Protein AF-X1V1H1-F1 (afdb_monomer_lite)

Foldseek 3Di:
DDPPDDDDPDPVVVVVVVVVPDDPPLPDDDPDPVVVVVSVVVVVVVVCVVVDPQAPDDFFPKDFPDWDDPPVDIDTDIHTDRHDD

Radius of gyration: 24.49 Å; chains: 1; bounding box: 37×32×75 Å

Secondary structure (DSSP, 8-state):
----PPPP--HHHHHHHHHHH---TT----SSHHHHHHHHHHHHHHHHHHH-PPPPP-----EEEEEEE-SS-EEEEEE---S--

Structure (mmCIF, N/CA/C/O backbone):
data_AF-X1V1H1-F1
#
_entry.id   AF-X1V1H1-F1
#
loop_
_atom_site.group_PDB
_atom_site.id
_atom_site.type_symbol
_atom_site.label_atom_id
_atom_site.label_alt_id
_atom_site.label_comp_id
_atom_site.label_asym_id
_atom_site.label_entity_id
_atom_site.label_seq_id
_atom_site.pdbx_PDB_ins_code
_atom_site.Cartn_x
_atom_site.Cartn_y
_atom_site.Cartn_z
_atom_site.occupancy
_atom_site.B_iso_or_equiv
_atom_site.auth_seq_id
_atom_site.auth_comp_id
_atom_site.auth_asym_id
_atom_site.auth_atom_id
_atom_site.pdbx_PDB_model_num
ATOM 1 N N . MET A 1 1 ? -12.540 14.781 -52.286 1.00 37.16 1 MET A N 1
ATOM 2 C CA . MET A 1 1 ? -13.438 15.175 -51.178 1.00 37.16 1 MET A CA 1
ATOM 3 C C . MET A 1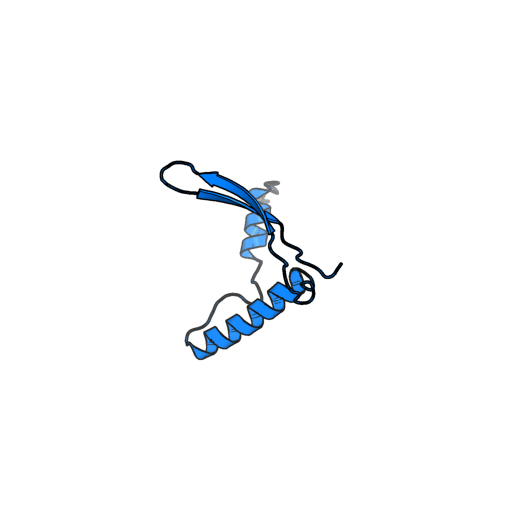 1 ? -12.615 15.211 -49.897 1.00 37.16 1 MET A C 1
ATOM 5 O O . MET A 1 1 ? -12.289 14.162 -49.365 1.00 37.16 1 MET A O 1
ATOM 9 N N . ASN A 1 2 ? -12.190 16.402 -49.463 1.00 43.84 2 ASN A N 1
ATOM 10 C CA . ASN A 1 2 ? -11.399 16.574 -48.241 1.00 43.84 2 ASN A CA 1
ATOM 11 C C . ASN A 1 2 ? -12.335 16.583 -47.034 1.00 43.84 2 ASN A C 1
ATOM 13 O O . ASN A 1 2 ? -12.997 17.586 -46.770 1.00 43.84 2 ASN A O 1
ATOM 17 N N . ASN A 1 3 ? -12.394 15.468 -46.311 1.00 52.25 3 ASN A N 1
ATOM 18 C CA . ASN A 1 3 ? -13.146 15.383 -45.070 1.00 52.25 3 ASN A CA 1
ATOM 19 C C . ASN A 1 3 ? -12.317 16.044 -43.957 1.00 52.25 3 ASN A C 1
ATOM 21 O O . ASN A 1 3 ? -11.486 15.402 -43.318 1.00 52.25 3 ASN A O 1
ATOM 25 N N . LYS A 1 4 ? -12.466 17.363 -43.780 1.00 56.41 4 LYS A N 1
ATOM 26 C CA . LYS A 1 4 ? -11.887 18.057 -42.624 1.00 56.41 4 LYS A CA 1
ATOM 27 C C . LYS A 1 4 ? -12.593 17.531 -41.373 1.00 56.41 4 LYS A C 1
ATOM 29 O O . LYS A 1 4 ? -13.755 17.860 -41.145 1.00 56.41 4 LYS A O 1
ATOM 34 N N . LEU A 1 5 ? -11.896 16.703 -40.596 1.00 61.81 5 LEU A N 1
ATOM 35 C CA . LEU A 1 5 ? -12.347 16.245 -39.282 1.00 61.81 5 LEU A CA 1
ATOM 36 C C . LEU A 1 5 ? -12.719 17.474 -38.439 1.00 61.81 5 LEU A C 1
ATOM 38 O O . LEU A 1 5 ? -11.892 18.365 -38.233 1.00 61.81 5 LEU A O 1
ATOM 42 N N . LYS A 1 6 ? -13.980 17.554 -38.000 1.00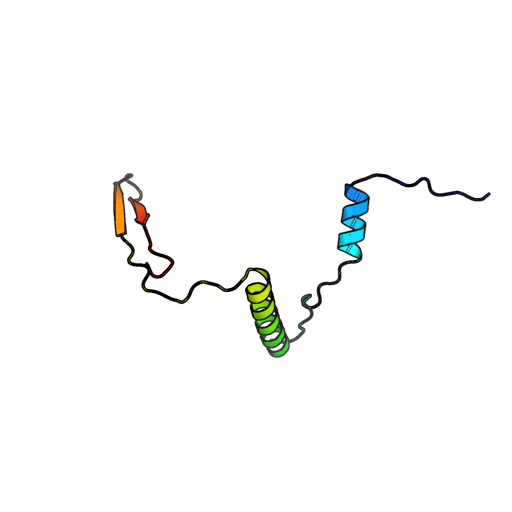 61.12 6 LYS A N 1
ATOM 43 C CA . LYS A 1 6 ? -14.419 18.586 -37.055 1.00 61.12 6 LYS A CA 1
ATOM 44 C C . LYS A 1 6 ? -13.718 18.326 -35.715 1.00 61.12 6 LYS A C 1
ATOM 46 O O . LYS A 1 6 ? -13.707 17.175 -35.288 1.00 61.12 6 LYS A O 1
ATOM 51 N N . PRO A 1 7 ? -13.138 19.340 -35.051 1.00 63.56 7 PRO A N 1
ATOM 52 C CA . PRO A 1 7 ? -12.538 19.131 -33.744 1.00 63.56 7 PRO A CA 1
ATOM 53 C C . PRO A 1 7 ? -13.632 18.757 -32.742 1.00 63.56 7 PRO A C 1
ATOM 55 O O . PRO A 1 7 ? -14.555 19.535 -32.500 1.00 63.56 7 PRO A O 1
ATOM 58 N N . THR A 1 8 ? -13.538 17.555 -32.182 1.00 66.50 8 THR A N 1
ATOM 59 C CA . THR A 1 8 ? -14.394 17.122 -31.081 1.00 66.50 8 THR A CA 1
ATOM 60 C C . THR A 1 8 ? -13.864 17.726 -29.782 1.00 66.50 8 THR A C 1
ATOM 62 O O . THR A 1 8 ? -12.710 17.513 -29.412 1.00 66.50 8 THR A O 1
ATOM 65 N N . PHE A 1 9 ? -14.699 18.483 -29.069 1.00 80.81 9 PHE A N 1
ATOM 66 C CA . PHE A 1 9 ? -14.371 19.070 -27.760 1.00 80.81 9 PHE A CA 1
ATOM 67 C C . PHE A 1 9 ? -14.796 18.158 -26.599 1.00 80.81 9 PHE A C 1
ATOM 69 O O . PHE A 1 9 ? -15.190 18.627 -25.534 1.00 80.81 9 PHE A O 1
ATOM 76 N N . SER A 1 10 ? -14.761 16.841 -26.813 1.00 87.81 10 SER A N 1
ATOM 77 C CA . SER A 1 10 ? -15.113 15.867 -25.785 1.00 87.81 10 SER A CA 1
ATOM 78 C C . SER A 1 10 ? -13.973 15.735 -24.781 1.00 87.81 10 SER A C 1
ATOM 80 O O . SER A 1 10 ? -12.857 15.348 -25.131 1.00 87.81 10 SER A O 1
ATOM 82 N N . THR A 1 11 ? -14.259 16.021 -23.511 1.00 89.50 11 THR A N 1
ATOM 83 C CA . THR A 1 11 ? -13.324 15.768 -22.407 1.00 89.50 11 THR A CA 1
ATOM 84 C C . THR A 1 11 ? -12.941 14.292 -22.335 1.00 89.50 11 THR A C 1
ATOM 86 O O . THR A 1 11 ? -11.786 13.983 -22.063 1.00 89.50 11 THR A O 1
ATOM 89 N N . VAL A 1 12 ? -13.879 13.387 -22.627 1.00 91.75 12 VAL A N 1
ATOM 90 C CA . VAL A 1 12 ? -13.639 11.938 -22.597 1.00 91.75 12 VAL A CA 1
ATOM 91 C C . VAL A 1 12 ? -12.620 11.543 -23.663 1.00 91.75 12 VAL A C 1
ATOM 93 O O . VAL A 1 12 ? -11.582 10.991 -23.318 1.00 91.75 12 VAL A O 1
ATOM 96 N N . GLU A 1 13 ? -12.843 11.922 -24.925 1.00 90.00 13 GLU A N 1
ATOM 97 C CA . GLU A 1 13 ? -11.915 11.602 -26.025 1.00 90.00 13 GLU A CA 1
ATOM 98 C C . GLU A 1 13 ? -10.530 12.228 -25.802 1.00 90.00 13 GLU A C 1
ATOM 100 O O . GLU A 1 13 ? -9.496 11.638 -26.122 1.00 90.00 13 GLU A O 1
ATOM 105 N N . HIS A 1 14 ? -10.489 13.434 -25.227 1.00 89.31 14 HIS A N 1
ATOM 106 C CA . HIS A 1 14 ? -9.237 14.087 -24.869 1.00 89.31 14 HIS A CA 1
ATOM 107 C C . HIS A 1 14 ? -8.463 13.302 -23.801 1.00 89.31 14 HIS A C 1
ATOM 109 O O . HIS A 1 14 ? -7.266 13.061 -23.973 1.00 89.31 14 HIS A O 1
ATOM 115 N N . LEU A 1 15 ? -9.134 12.892 -22.720 1.00 92.50 15 LEU A N 1
ATOM 116 C CA . LEU A 1 15 ? -8.527 12.112 -21.643 1.00 92.50 15 LEU A CA 1
ATOM 117 C C . LEU A 1 15 ? -8.096 10.726 -22.130 1.00 92.50 15 LEU A C 1
ATOM 119 O O . LEU A 1 15 ? -6.977 10.318 -21.844 1.00 92.50 15 LEU A O 1
ATOM 123 N N . GLU A 1 16 ? -8.920 10.031 -22.915 1.00 92.50 16 GLU A N 1
ATOM 124 C CA . GLU A 1 16 ? -8.568 8.740 -23.521 1.00 92.50 16 GLU A CA 1
ATOM 125 C C . GLU A 1 16 ? -7.309 8.842 -24.380 1.00 92.50 16 GLU A C 1
ATOM 127 O O . GLU A 1 16 ? -6.399 8.020 -24.255 1.00 92.50 16 GLU A O 1
ATOM 132 N N . ARG A 1 17 ? -7.197 9.896 -25.199 1.00 90.62 17 ARG A N 1
ATOM 133 C CA . ARG A 1 17 ? -5.986 10.149 -25.982 1.00 90.62 17 ARG A CA 1
ATOM 134 C C . ARG A 1 17 ? -4.770 10.342 -25.079 1.00 90.62 17 ARG A C 1
ATOM 136 O O . ARG A 1 17 ? -3.745 9.712 -25.329 1.00 90.62 17 ARG A O 1
ATOM 143 N N . LEU A 1 18 ? -4.881 11.150 -24.023 1.00 91.56 18 LEU A N 1
ATOM 144 C CA . LEU A 1 18 ? -3.791 11.342 -23.062 1.00 91.56 18 LEU A CA 1
ATOM 145 C C . LEU A 1 18 ? -3.394 10.031 -22.372 1.00 91.56 18 LEU A C 1
ATOM 147 O O . LEU A 1 18 ? -2.205 9.741 -22.274 1.00 91.56 18 LEU A O 1
ATOM 151 N N . TYR A 1 19 ? -4.361 9.212 -21.949 1.00 90.25 19 TYR A N 1
ATOM 152 C CA . TYR A 1 19 ? -4.089 7.906 -21.346 1.00 90.25 19 TYR A CA 1
ATOM 153 C C . TYR A 1 19 ? -3.413 6.947 -22.327 1.00 90.25 19 TYR A C 1
ATOM 155 O O . TYR A 1 19 ? -2.439 6.303 -21.954 1.00 90.25 19 TYR A O 1
ATOM 163 N N . SER A 1 20 ? -3.877 6.886 -23.579 1.00 90.31 20 SER A N 1
ATOM 164 C CA . SER A 1 20 ? -3.304 6.006 -24.609 1.00 90.31 20 SER A CA 1
ATOM 165 C C . SER A 1 20 ? -1.872 6.385 -25.001 1.00 90.31 20 SER A C 1
ATOM 167 O O . SER A 1 20 ? -1.067 5.520 -25.333 1.00 90.31 20 SER A O 1
ATOM 169 N N . GLN A 1 21 ? -1.545 7.679 -24.953 1.00 92.75 21 GLN A N 1
ATOM 170 C CA . GLN A 1 21 ? -0.217 8.203 -25.278 1.00 92.75 21 GLN A CA 1
ATOM 171 C C . GLN A 1 21 ? 0.733 8.175 -24.078 1.00 92.75 21 GLN A C 1
ATOM 173 O O . GLN A 1 21 ? 1.952 8.222 -24.248 1.00 92.75 21 GLN A O 1
ATOM 178 N N . ASN A 1 22 ? 0.194 8.103 -22.861 1.00 91.38 22 ASN A N 1
ATOM 179 C CA . ASN A 1 22 ? 0.988 8.015 -21.653 1.00 91.38 22 ASN A CA 1
ATOM 180 C C . ASN A 1 22 ? 1.513 6.588 -21.478 1.00 91.38 22 ASN A C 1
ATOM 182 O O . ASN A 1 22 ? 0.780 5.685 -21.085 1.00 91.38 22 ASN A O 1
ATOM 186 N N . CYS A 1 23 ? 2.810 6.403 -21.712 1.00 89.62 23 CYS A N 1
ATOM 187 C CA . CYS A 1 23 ? 3.520 5.184 -21.349 1.00 89.62 23 CYS A CA 1
ATOM 188 C C . CYS A 1 23 ? 4.352 5.451 -20.084 1.00 89.62 23 CYS A C 1
ATOM 190 O O . CYS A 1 23 ? 5.421 6.066 -20.176 1.00 89.62 23 CYS A O 1
ATOM 192 N N . PRO A 1 24 ? 3.887 5.039 -18.887 1.00 92.25 24 PRO A N 1
ATOM 193 C CA . PRO A 1 24 ? 4.660 5.202 -17.667 1.00 92.25 24 PRO A CA 1
ATOM 194 C C . PRO A 1 24 ? 6.035 4.549 -17.796 1.00 92.25 24 PRO A C 1
ATOM 196 O O . PRO A 1 24 ? 6.159 3.385 -18.170 1.00 92.25 24 PRO A O 1
ATOM 199 N N . ARG A 1 25 ? 7.085 5.269 -17.393 1.00 93.69 25 ARG A N 1
ATOM 200 C CA . ARG A 1 25 ? 8.467 4.755 -17.419 1.00 93.69 25 ARG A CA 1
ATOM 201 C C . ARG A 1 25 ? 8.647 3.449 -16.629 1.00 93.69 25 ARG A C 1
ATOM 203 O O . ARG A 1 25 ? 9.581 2.704 -16.888 1.00 93.69 25 ARG A O 1
ATOM 210 N N . LEU A 1 26 ? 7.779 3.202 -15.648 1.00 96.19 26 LEU A N 1
ATOM 211 C CA . LEU A 1 26 ? 7.786 2.014 -14.791 1.00 96.19 26 LEU A CA 1
ATOM 212 C C . LEU A 1 26 ? 6.541 1.142 -15.020 1.00 96.19 26 LEU A C 1
ATOM 214 O O . LEU A 1 26 ? 6.046 0.519 -14.081 1.00 96.19 26 LEU A O 1
ATOM 218 N N . SER A 1 27 ? 6.020 1.102 -16.251 1.00 95.44 27 SER A N 1
ATOM 219 C CA . SER A 1 27 ? 5.046 0.085 -16.667 1.00 95.44 27 SER A CA 1
ATOM 220 C C . SER A 1 27 ? 5.567 -1.317 -16.349 1.00 95.44 27 SER A C 1
ATOM 222 O O . SER A 1 27 ? 6.769 -1.576 -16.400 1.00 95.44 27 SER A O 1
ATOM 224 N N . PHE A 1 28 ? 4.669 -2.218 -15.964 1.00 96.06 28 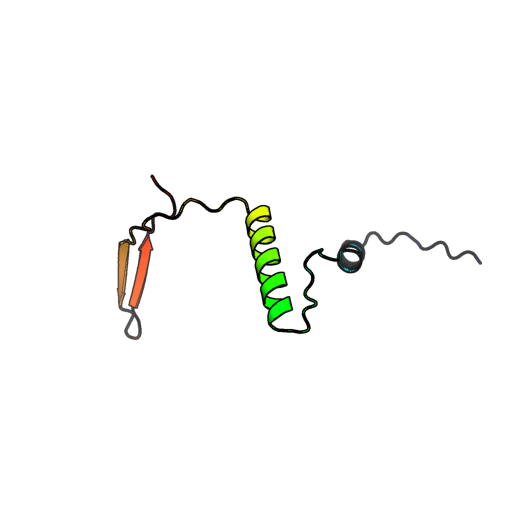PHE A N 1
ATOM 225 C CA . PHE A 1 28 ? 5.045 -3.583 -15.619 1.00 96.06 28 PHE A CA 1
ATOM 226 C C . PHE A 1 28 ? 5.402 -4.383 -16.879 1.00 96.06 28 PHE A C 1
ATOM 228 O O . PHE A 1 28 ? 4.608 -4.437 -17.814 1.00 96.06 28 PHE A O 1
ATOM 235 N N . SER A 1 29 ? 6.580 -5.006 -16.892 1.00 95.00 29 SER A N 1
ATOM 236 C CA . SER A 1 29 ? 7.074 -5.800 -18.028 1.00 95.00 29 SER A CA 1
ATOM 237 C C . SER A 1 29 ? 8.074 -6.882 -17.593 1.00 95.00 29 SER A C 1
ATOM 239 O O . SER A 1 29 ? 9.068 -7.114 -18.273 1.00 95.00 29 SER A O 1
ATOM 241 N N . ALA A 1 30 ? 7.910 -7.441 -16.393 1.00 97.19 30 ALA A N 1
ATOM 242 C CA . ALA A 1 30 ? 8.833 -8.449 -15.879 1.00 97.19 30 ALA A CA 1
ATOM 243 C C . ALA A 1 30 ? 8.394 -9.858 -16.288 1.00 97.19 30 ALA A C 1
ATOM 245 O O . ALA A 1 30 ? 7.265 -10.245 -15.989 1.00 97.19 30 ALA A O 1
ATOM 246 N N . ASP A 1 31 ? 9.321 -10.638 -16.841 1.00 97.75 31 ASP A N 1
ATOM 247 C CA . ASP A 1 31 ? 9.106 -12.033 -17.246 1.00 97.75 31 ASP A CA 1
ATOM 248 C C . ASP A 1 31 ? 9.772 -13.025 -16.277 1.00 97.75 31 ASP A C 1
ATOM 250 O O . ASP A 1 31 ? 9.695 -14.245 -16.422 1.00 97.75 31 ASP A O 1
ATOM 254 N N . SER A 1 32 ? 10.426 -12.503 -15.237 1.00 98.44 32 SER A N 1
ATOM 255 C CA . SER A 1 32 ? 11.089 -13.290 -14.203 1.00 98.44 32 SER A CA 1
ATOM 256 C C . SER A 1 32 ? 10.942 -12.674 -12.813 1.00 98.44 32 SER A C 1
ATOM 258 O O . SER A 1 32 ? 10.745 -11.469 -12.640 1.00 98.44 32 SER A O 1
ATOM 260 N N . VAL A 1 33 ? 11.131 -13.498 -11.777 1.00 98.44 33 VAL A N 1
ATOM 261 C CA . VAL A 1 33 ? 11.141 -13.039 -10.375 1.00 98.44 33 VAL A CA 1
ATOM 262 C C . VAL A 1 33 ? 12.208 -11.964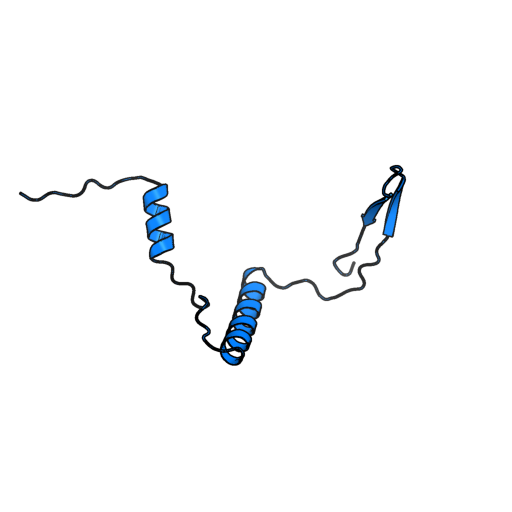 -10.148 1.00 98.44 33 VAL A C 1
ATOM 264 O O . VAL A 1 33 ? 11.970 -10.994 -9.430 1.00 98.44 33 VAL A O 1
ATOM 267 N N . LYS A 1 34 ? 13.377 -12.102 -10.784 1.00 98.44 34 LYS A N 1
ATOM 268 C CA . LYS A 1 34 ? 14.483 -11.144 -10.661 1.00 98.44 34 LYS A CA 1
ATOM 269 C C . LYS A 1 34 ? 14.125 -9.788 -11.272 1.00 98.44 34 LYS A C 1
ATOM 271 O O . LYS A 1 34 ? 14.379 -8.751 -10.658 1.00 98.44 34 LYS A O 1
ATOM 276 N N . GLU A 1 35 ? 13.514 -9.783 -12.453 1.00 98.25 35 GLU A N 1
ATOM 277 C CA . GLU A 1 35 ? 13.034 -8.554 -13.094 1.00 98.25 35 GLU A CA 1
ATOM 278 C C . GLU A 1 35 ? 11.903 -7.914 -12.298 1.00 98.25 35 GLU A C 1
ATOM 280 O O . GLU A 1 35 ? 11.919 -6.702 -12.089 1.00 98.25 35 GLU A O 1
ATOM 285 N N . TRP A 1 36 ? 10.985 -8.718 -11.757 1.00 98.44 36 TRP A N 1
ATOM 286 C CA . TRP A 1 36 ? 9.921 -8.225 -10.888 1.00 98.44 36 TRP A CA 1
ATOM 287 C C . TRP A 1 36 ? 10.492 -7.551 -9.638 1.00 98.44 36 TRP A C 1
ATOM 289 O O . TRP A 1 36 ? 10.062 -6.455 -9.278 1.00 98.44 36 TRP A O 1
ATOM 299 N N . GLN A 1 37 ? 11.495 -8.154 -8.991 1.00 98.56 37 GLN A N 1
ATOM 300 C CA . GLN A 1 37 ? 12.160 -7.568 -7.823 1.00 98.56 37 GLN A CA 1
ATOM 301 C C . GLN A 1 37 ? 12.809 -6.219 -8.159 1.00 98.56 37 GLN A C 1
ATOM 303 O O . GLN A 1 37 ? 12.676 -5.265 -7.384 1.00 98.56 37 GLN A O 1
ATOM 308 N N . LYS A 1 38 ? 13.477 -6.124 -9.317 1.00 98.19 38 LYS A N 1
ATOM 309 C CA . LYS A 1 38 ? 14.092 -4.882 -9.803 1.00 98.19 38 LYS A CA 1
ATOM 310 C C . LYS A 1 38 ? 13.035 -3.806 -10.064 1.00 98.19 38 LYS A C 1
ATOM 312 O O . LYS A 1 38 ? 13.095 -2.742 -9.449 1.00 98.19 38 LYS A O 1
ATOM 317 N N . TRP A 1 39 ? 12.037 -4.116 -10.890 1.00 98.31 39 TRP A N 1
ATOM 318 C CA . TRP A 1 39 ? 10.920 -3.221 -11.198 1.00 98.31 39 TRP A CA 1
ATOM 319 C C . TRP A 1 39 ? 10.228 -2.730 -9.924 1.00 98.31 39 TRP A C 1
ATOM 321 O O . TRP A 1 39 ? 10.010 -1.534 -9.735 1.00 98.31 39 TRP A O 1
ATOM 331 N N . ARG A 1 40 ? 9.955 -3.640 -8.983 1.00 98.12 40 ARG A N 1
ATOM 332 C CA . ARG A 1 40 ? 9.292 -3.324 -7.719 1.00 98.12 40 ARG A CA 1
ATOM 333 C C . ARG A 1 40 ? 10.079 -2.320 -6.884 1.00 98.12 40 ARG A C 1
ATOM 335 O O . ARG A 1 40 ? 9.479 -1.448 -6.249 1.00 98.12 40 ARG A O 1
ATOM 342 N N . LYS A 1 41 ? 11.403 -2.478 -6.827 1.00 98.00 41 LYS A N 1
ATOM 343 C CA . LYS A 1 41 ? 12.294 -1.572 -6.096 1.00 98.00 41 LYS A CA 1
ATOM 344 C C . LYS A 1 41 ? 12.251 -0.171 -6.708 1.00 98.00 41 LYS A C 1
ATOM 346 O O . LYS A 1 41 ? 12.083 0.801 -5.975 1.00 98.00 41 LYS A O 1
ATOM 351 N N . GLU A 1 42 ? 12.351 -0.082 -8.030 1.00 97.88 42 GLU A N 1
ATOM 352 C CA . GLU A 1 42 ? 12.341 1.182 -8.776 1.00 97.88 42 GLU A CA 1
ATOM 353 C C . GLU A 1 42 ? 10.986 1.897 -8.676 1.00 97.88 42 GLU A C 1
ATOM 355 O O . GLU A 1 42 ? 10.940 3.091 -8.377 1.00 97.88 42 GLU A O 1
ATOM 360 N N . LEU A 1 43 ? 9.878 1.160 -8.822 1.00 97.19 43 LEU A N 1
ATOM 361 C CA . LEU A 1 43 ? 8.523 1.689 -8.658 1.00 97.19 43 LEU A CA 1
ATOM 362 C C . LEU A 1 43 ? 8.306 2.270 -7.265 1.00 97.19 43 LEU A C 1
ATOM 364 O O . LEU A 1 43 ? 7.828 3.393 -7.141 1.00 97.19 43 LEU A O 1
ATOM 368 N N . LYS A 1 44 ? 8.678 1.532 -6.213 1.00 95.75 44 LYS A N 1
ATOM 369 C CA . LYS A 1 44 ? 8.552 2.012 -4.831 1.00 95.75 44 LYS A CA 1
ATOM 370 C C . LYS A 1 44 ? 9.333 3.300 -4.599 1.00 95.75 44 LYS A C 1
ATOM 372 O O . LYS A 1 44 ? 8.807 4.208 -3.966 1.00 95.75 44 LYS A O 1
ATOM 377 N N . ALA A 1 45 ? 10.560 3.376 -5.109 1.00 95.19 45 ALA A N 1
ATOM 378 C CA . ALA A 1 45 ? 11.380 4.573 -4.978 1.00 95.19 45 ALA A CA 1
ATOM 379 C C . ALA A 1 45 ? 10.723 5.776 -5.671 1.00 95.19 45 ALA A C 1
ATOM 381 O O . ALA A 1 45 ? 10.569 6.823 -5.049 1.00 95.19 45 ALA A O 1
ATOM 382 N N . LYS A 1 46 ? 10.256 5.606 -6.918 1.00 96.12 46 LYS A N 1
ATOM 383 C CA . LYS A 1 46 ? 9.592 6.688 -7.657 1.00 96.12 46 LYS A CA 1
ATOM 384 C C . LYS A 1 46 ? 8.257 7.091 -7.031 1.00 96.12 46 LYS A C 1
ATOM 386 O O . LYS A 1 46 ? 7.918 8.267 -7.031 1.00 96.12 46 LYS A O 1
ATOM 391 N N . LEU A 1 47 ? 7.510 6.138 -6.478 1.00 94.56 47 LEU A N 1
ATOM 392 C CA . LEU A 1 47 ? 6.256 6.416 -5.782 1.00 94.56 47 LEU A CA 1
ATOM 393 C C . LEU A 1 47 ? 6.489 7.270 -4.530 1.00 94.56 47 LEU A C 1
ATOM 395 O O . LEU A 1 47 ? 5.782 8.250 -4.336 1.00 94.56 47 LEU A O 1
ATOM 399 N N . ILE A 1 48 ? 7.491 6.927 -3.715 1.00 92.94 48 ILE A N 1
ATOM 400 C CA . ILE A 1 48 ? 7.865 7.719 -2.533 1.00 92.94 48 ILE A CA 1
ATOM 401 C C . ILE A 1 48 ? 8.319 9.123 -2.948 1.00 92.94 48 ILE A C 1
ATOM 403 O O . ILE A 1 48 ? 7.893 10.098 -2.348 1.00 92.94 48 ILE A O 1
ATOM 407 N N . GLU A 1 49 ? 9.132 9.240 -4.000 1.00 94.00 49 GLU A N 1
ATOM 408 C CA . GLU A 1 49 ? 9.556 10.539 -4.536 1.00 94.00 49 GLU A CA 1
ATOM 409 C C . GLU A 1 49 ? 8.354 11.424 -4.918 1.00 94.00 49 GLU A C 1
ATOM 411 O O . GLU A 1 49 ? 8.318 12.599 -4.564 1.00 94.00 49 GLU A O 1
ATOM 416 N N . LEU A 1 50 ? 7.360 10.856 -5.612 1.00 94.94 50 LEU A N 1
ATOM 417 C CA . LEU A 1 50 ? 6.194 11.594 -6.112 1.00 94.94 50 LEU A CA 1
ATOM 418 C C . LEU A 1 50 ? 5.168 11.945 -5.027 1.00 94.94 50 LEU A C 1
ATOM 4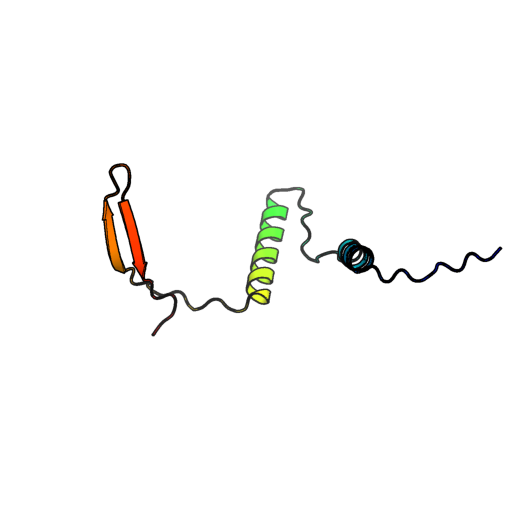20 O O . LEU A 1 50 ? 4.505 12.971 -5.141 1.00 94.94 50 LEU A O 1
ATOM 424 N N . LEU A 1 51 ? 5.016 11.107 -3.997 1.00 93.75 51 LEU A N 1
ATOM 425 C CA . LEU A 1 51 ? 4.136 11.393 -2.857 1.00 93.75 51 LEU A CA 1
ATOM 426 C C . LEU A 1 51 ? 4.719 12.461 -1.916 1.00 93.75 51 LEU A C 1
ATOM 428 O O . LEU A 1 51 ? 3.988 12.995 -1.084 1.00 93.75 51 LEU A O 1
ATOM 432 N N . GLY A 1 52 ? 6.011 12.770 -2.051 1.00 86.50 52 GLY A N 1
ATOM 433 C CA . GLY A 1 52 ? 6.769 13.542 -1.074 1.00 86.50 52 GLY A CA 1
ATOM 434 C C . GLY A 1 52 ? 7.387 12.646 0.002 1.00 86.50 52 GLY A C 1
ATOM 435 O O . GLY A 1 52 ? 7.038 11.474 0.160 1.00 86.50 52 GLY A O 1
ATOM 436 N N . LEU A 1 53 ? 8.359 13.191 0.736 1.00 79.00 53 LEU A N 1
ATOM 437 C CA . LEU A 1 53 ? 9.021 12.450 1.808 1.00 79.00 53 LEU A CA 1
ATOM 438 C C . LEU A 1 53 ? 8.000 12.067 2.888 1.00 79.00 53 LEU A C 1
ATOM 440 O O . LEU A 1 53 ? 7.246 12.910 3.369 1.00 79.00 53 LEU A O 1
ATOM 444 N N . PHE A 1 54 ? 8.002 10.795 3.286 1.00 85.50 54 PHE A N 1
ATOM 445 C CA . PHE A 1 54 ? 7.288 10.365 4.485 1.00 85.50 54 PHE A CA 1
ATOM 446 C C . PHE A 1 54 ? 7.964 10.961 5.726 1.00 85.50 54 PHE A C 1
ATOM 448 O O . PHE A 1 54 ? 9.191 11.120 5.720 1.00 85.50 54 PHE A O 1
ATOM 455 N N . PRO A 1 55 ? 7.205 11.244 6.799 1.00 86.62 55 PRO A N 1
ATOM 456 C CA . PRO A 1 55 ? 7.799 11.666 8.058 1.00 86.62 55 PRO A CA 1
ATOM 457 C C . PRO A 1 55 ? 8.779 10.608 8.579 1.00 86.62 55 PRO A C 1
ATOM 459 O O . PRO A 1 55 ? 8.670 9.413 8.272 1.00 86.62 55 PRO A O 1
ATOM 462 N N . GLU A 1 56 ? 9.753 11.044 9.380 1.00 89.94 56 GLU A N 1
ATOM 463 C CA . GLU A 1 56 ? 10.655 10.111 10.048 1.00 89.94 56 GLU A CA 1
ATOM 464 C C . GLU A 1 56 ? 9.862 9.116 10.895 1.00 89.94 56 GLU A C 1
ATOM 466 O O . GLU A 1 56 ? 8.902 9.471 11.584 1.00 89.94 56 GLU A O 1
ATOM 471 N N . LYS A 1 57 ? 10.305 7.856 10.893 1.00 91.44 57 LYS A N 1
ATOM 472 C CA . LYS A 1 57 ? 9.712 6.843 11.765 1.00 91.44 57 LYS A CA 1
ATOM 473 C C . LYS A 1 57 ? 9.809 7.299 13.223 1.00 91.44 57 LYS A C 1
ATOM 475 O O . LYS A 1 57 ? 10.885 7.663 13.709 1.00 91.44 57 LYS A O 1
ATOM 480 N N . CYS A 1 58 ? 8.685 7.230 13.921 1.00 94.00 58 CYS A N 1
ATOM 481 C CA . CYS A 1 58 ? 8.574 7.517 15.341 1.00 94.00 58 CYS A CA 1
ATOM 482 C C . CYS A 1 58 ? 7.700 6.462 16.031 1.00 94.00 58 CYS A C 1
ATOM 484 O O . CYS A 1 58 ? 7.037 5.657 15.371 1.00 94.00 58 CYS A O 1
ATOM 486 N N . ASP A 1 59 ? 7.744 6.437 17.362 1.00 95.12 59 ASP A N 1
ATOM 487 C CA . ASP A 1 59 ? 6.778 5.675 18.147 1.00 95.12 59 ASP A CA 1
ATOM 488 C C . ASP A 1 59 ? 5.404 6.348 18.035 1.00 95.12 59 ASP A C 1
ATOM 490 O O . ASP A 1 59 ? 5.256 7.525 18.369 1.00 95.12 59 ASP A O 1
ATOM 494 N N . LEU A 1 60 ? 4.411 5.588 17.566 1.00 95.44 60 LEU A N 1
ATOM 495 C CA . LEU A 1 60 ? 3.061 6.072 17.290 1.00 95.44 60 LEU A CA 1
ATOM 496 C C . LEU A 1 60 ? 2.251 6.366 18.555 1.00 95.44 60 LEU A C 1
ATOM 498 O O . LEU A 1 60 ? 1.171 6.944 18.438 1.00 95.44 60 LEU A O 1
ATOM 502 N N . LYS A 1 61 ? 2.725 5.951 19.740 1.00 95.75 61 LYS A N 1
ATOM 503 C CA . LYS A 1 61 ? 2.069 6.184 21.041 1.00 95.75 61 LYS A CA 1
ATOM 504 C C . LYS A 1 61 ? 0.545 5.940 20.995 1.00 95.75 61 LYS A C 1
ATOM 506 O O . LYS A 1 61 ? -0.222 6.856 21.300 1.00 95.75 61 LYS A O 1
ATOM 511 N N . PRO A 1 62 ? 0.079 4.749 20.570 1.00 96.94 62 PRO A N 1
ATOM 512 C CA . PRO A 1 62 ? -1.342 4.499 20.374 1.00 96.94 62 PRO A CA 1
ATOM 513 C C . PRO A 1 62 ? -2.107 4.576 21.697 1.00 96.94 62 PRO A C 1
ATOM 515 O O . PRO A 1 62 ? -1.702 3.991 22.701 1.00 96.94 62 PRO A O 1
ATOM 518 N N . GLN A 1 63 ? -3.246 5.264 21.688 1.00 97.88 63 GLN A N 1
ATOM 519 C CA . GLN A 1 63 ? -4.117 5.411 22.852 1.00 97.88 63 GLN A CA 1
ATOM 520 C C . GLN A 1 63 ? -5.549 5.027 22.492 1.00 97.88 63 GLN A C 1
ATOM 522 O O . GLN A 1 63 ? -6.164 5.649 21.623 1.00 97.88 63 GLN A O 1
ATOM 527 N N . ILE A 1 64 ? -6.100 4.023 23.179 1.00 98.06 64 ILE A N 1
ATOM 528 C CA . ILE A 1 64 ? -7.527 3.699 23.095 1.00 98.06 64 ILE A CA 1
ATOM 529 C C . ILE A 1 64 ? -8.281 4.750 23.910 1.00 98.06 64 ILE A C 1
ATOM 531 O O . ILE A 1 64 ? -8.251 4.737 25.136 1.00 98.06 64 ILE A O 1
ATOM 535 N N . VAL A 1 65 ? -8.972 5.658 23.228 1.00 98.25 65 VAL A N 1
ATOM 536 C CA . VAL A 1 65 ? -9.764 6.721 23.872 1.00 98.25 65 VAL A CA 1
ATOM 537 C C . VAL A 1 65 ? -11.228 6.334 24.059 1.00 98.25 65 VAL A C 1
ATOM 539 O O . VAL A 1 65 ? -11.975 7.008 24.761 1.00 98.25 65 VAL A O 1
ATOM 542 N N . GLN A 1 66 ? -11.666 5.252 23.416 1.00 98.25 66 GLN A N 1
ATOM 543 C CA . GLN A 1 66 ? -12.995 4.684 23.598 1.00 98.25 66 GLN A CA 1
ATOM 544 C C . GLN A 1 66 ? -12.970 3.200 23.253 1.00 98.25 66 GLN A C 1
ATOM 546 O O . GLN A 1 66 ? -12.394 2.821 22.236 1.00 98.25 66 GLN A O 1
ATOM 551 N N . LYS A 1 67 ? -13.679 2.389 24.039 1.00 98.19 67 LYS A N 1
ATOM 552 C CA . LYS A 1 67 ? -14.002 0.996 23.723 1.00 98.19 67 LYS A CA 1
ATOM 553 C C . LYS A 1 67 ? -15.486 0.758 23.969 1.00 98.19 67 LYS A C 1
ATOM 555 O O . LYS A 1 67 ? -15.995 1.113 25.028 1.00 98.19 67 LYS A O 1
ATOM 560 N N . LYS A 1 68 ? -16.187 0.191 22.987 1.00 98.50 68 LYS A N 1
ATOM 561 C CA . LYS A 1 68 ? -17.608 -0.158 23.093 1.00 98.50 68 LYS A CA 1
ATOM 562 C C . LYS A 1 68 ? -17.811 -1.626 22.754 1.00 98.50 68 LYS A C 1
ATOM 564 O O . LYS A 1 68 ? -17.413 -2.051 21.673 1.00 98.50 68 LYS A O 1
ATOM 569 N N . ASP A 1 69 ? -18.446 -2.357 23.662 1.00 98.12 69 ASP A N 1
ATOM 570 C CA . ASP A 1 69 ? -18.969 -3.696 23.397 1.00 98.12 69 ASP A CA 1
ATOM 571 C C . ASP A 1 69 ? -20.255 -3.590 22.564 1.00 98.12 69 ASP A C 1
ATOM 573 O O . ASP A 1 69 ? -21.141 -2.786 22.872 1.00 98.12 69 ASP A O 1
ATOM 577 N N . LEU A 1 70 ? -20.330 -4.348 21.474 1.00 98.25 70 LEU A N 1
ATOM 578 C CA . LEU A 1 70 ? -21.485 -4.431 20.579 1.00 98.25 70 LEU A CA 1
ATOM 579 C C . LEU A 1 70 ? -22.032 -5.867 20.504 1.00 98.25 70 LEU A C 1
ATOM 581 O O . LEU A 1 70 ? -22.723 -6.230 19.553 1.00 98.25 70 LEU A O 1
ATOM 585 N N . GLY A 1 71 ? -21.719 -6.691 21.505 1.00 98.06 71 GLY A N 1
ATOM 586 C CA . GLY A 1 71 ? -22.195 -8.059 21.680 1.00 98.06 71 GLY A CA 1
ATOM 587 C C . GLY A 1 71 ? -21.403 -9.078 20.867 1.00 98.06 71 GLY A C 1
ATOM 588 O O . GLY A 1 71 ? -20.931 -10.069 21.411 1.00 98.06 71 GLY A O 1
ATOM 589 N N . THR A 1 72 ? -21.229 -8.837 19.566 1.00 98.25 72 THR A N 1
ATOM 590 C CA . THR A 1 72 ? -20.469 -9.736 18.670 1.00 98.25 72 THR A CA 1
ATOM 591 C C . THR A 1 72 ? -19.049 -9.252 18.393 1.00 98.25 72 THR A C 1
ATOM 593 O O . THR A 1 72 ? -18.213 -10.022 17.925 1.00 98.25 72 THR A O 1
ATOM 596 N N . TYR A 1 73 ? -18.766 -7.980 18.676 1.00 98.00 73 TYR A N 1
ATOM 597 C CA . TYR A 1 73 ? -17.448 -7.384 18.511 1.00 98.00 73 TYR A CA 1
ATOM 598 C C . TYR A 1 73 ? -17.268 -6.166 19.418 1.00 98.00 73 TYR A C 1
ATOM 600 O O . TYR A 1 73 ? -18.231 -5.588 19.924 1.00 98.00 73 TYR A O 1
ATOM 608 N N . TYR A 1 74 ? -16.014 -5.743 19.564 1.00 97.88 74 TYR A N 1
ATOM 609 C CA . TYR A 1 74 ? -15.657 -4.477 20.193 1.00 97.88 74 TYR A CA 1
ATOM 610 C C . TYR A 1 74 ? -15.313 -3.438 19.133 1.00 97.88 74 TYR A C 1
ATOM 612 O O . TYR A 1 74 ? -14.626 -3.731 18.156 1.00 97.88 74 TYR A O 1
ATOM 620 N N . ARG A 1 75 ? -15.739 -2.196 19.356 1.00 98.25 75 ARG A N 1
ATOM 621 C CA . ARG A 1 75 ? -15.276 -1.039 18.588 1.00 98.25 75 ARG A CA 1
ATOM 622 C C . ARG A 1 75 ? -14.360 -0.185 19.449 1.00 98.25 75 ARG A C 1
ATOM 624 O O . ARG A 1 75 ? -14.801 0.336 20.473 1.00 98.25 75 ARG A O 1
ATOM 631 N N . GLU A 1 76 ? -13.125 -0.000 19.001 1.00 98.56 76 GLU A N 1
ATOM 632 C CA . GLU A 1 76 ? -12.136 0.859 19.651 1.00 98.56 76 GLU A CA 1
ATOM 633 C C . GLU A 1 76 ? -11.871 2.109 18.806 1.00 98.56 76 GLU A C 1
ATOM 635 O O . GLU A 1 76 ? -11.698 2.028 17.590 1.00 98.56 76 GLU A O 1
ATOM 640 N N . LYS A 1 77 ? -11.855 3.281 19.449 1.00 98.38 77 LYS A N 1
ATOM 641 C CA . LYS A 1 77 ? -11.333 4.516 18.856 1.00 98.38 77 LYS A CA 1
ATOM 642 C C . LYS A 1 77 ? -9.908 4.698 19.356 1.00 98.38 77 LYS A C 1
ATOM 644 O O . LYS A 1 77 ? -9.698 4.798 20.564 1.00 98.38 77 LYS A O 1
ATOM 649 N N . ILE A 1 78 ? -8.962 4.763 18.426 1.00 98.31 78 ILE A N 1
ATOM 650 C CA . ILE A 1 78 ? -7.531 4.857 18.715 1.00 98.31 78 ILE A CA 1
ATOM 651 C C . ILE A 1 78 ? -7.007 6.180 18.159 1.00 98.31 78 ILE A C 1
ATOM 653 O O . ILE A 1 78 ? -7.291 6.526 17.013 1.00 98.31 78 ILE A O 1
ATOM 657 N N . ILE A 1 79 ? -6.260 6.918 18.977 1.00 97.81 79 ILE A N 1
ATOM 658 C CA . ILE A 1 79 ? -5.467 8.074 18.545 1.00 97.81 79 ILE A CA 1
ATOM 659 C C . ILE A 1 79 ? -4.006 7.631 18.447 1.00 97.81 79 ILE A C 1
ATOM 661 O O . ILE A 1 79 ? -3.539 6.871 19.294 1.00 97.81 79 ILE A O 1
ATOM 665 N N . ILE A 1 80 ? -3.306 8.094 17.411 1.00 97.00 80 ILE A N 1
ATOM 666 C CA . ILE A 1 80 ? -1.871 7.870 17.200 1.00 97.00 80 ILE A CA 1
ATOM 667 C C . ILE A 1 80 ? -1.164 9.202 16.942 1.00 97.00 80 ILE A C 1
ATOM 669 O O . ILE A 1 80 ? -1.783 10.148 16.456 1.00 97.00 80 ILE A O 1
ATOM 673 N N . GLN A 1 81 ?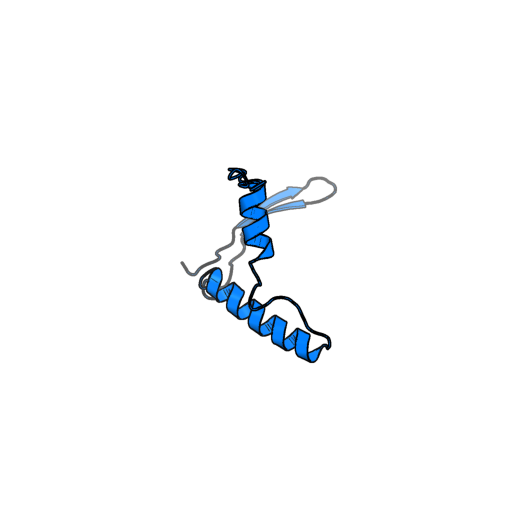 0.134 9.241 17.222 1.00 95.12 81 GLN A N 1
ATOM 674 C CA . GLN A 1 81 ? 1.042 10.343 16.932 1.00 95.12 81 GLN A CA 1
ATOM 675 C C . GLN A 1 81 ? 1.927 9.958 15.727 1.00 95.12 81 GLN A C 1
ATOM 677 O O . GLN A 1 81 ? 2.916 9.254 15.910 1.00 95.12 81 GLN A O 1
ATOM 682 N N . PRO A 1 82 ? 1.577 10.355 14.486 1.00 91.88 82 PRO A N 1
ATOM 683 C CA . PRO A 1 82 ? 2.289 9.909 13.283 1.00 91.88 82 PRO A CA 1
ATOM 684 C C . PRO A 1 82 ? 3.612 10.651 13.025 1.00 91.88 82 PRO A C 1
ATOM 686 O O . PRO A 1 82 ? 4.386 10.226 12.168 1.00 91.88 82 PRO A O 1
ATOM 689 N N . GLU A 1 83 ? 3.876 11.738 13.755 1.00 91.50 83 GLU A N 1
ATOM 690 C CA . GLU A 1 83 ? 5.055 12.600 13.609 1.00 91.50 83 GLU A CA 1
ATOM 691 C C . GLU A 1 83 ? 5.652 12.949 14.977 1.00 91.50 83 GLU A C 1
ATOM 693 O O . GLU A 1 83 ? 4.953 12.920 15.989 1.00 91.50 83 GLU A O 1
ATOM 698 N N . ARG A 1 84 ? 6.937 13.315 15.044 1.00 86.44 84 ARG A N 1
ATOM 699 C CA . ARG A 1 84 ? 7.513 13.826 16.300 1.00 86.44 84 ARG A CA 1
ATOM 700 C C . ARG A 1 84 ? 6.884 15.186 16.624 1.00 86.44 84 ARG A C 1
ATOM 702 O O . ARG A 1 84 ? 6.890 16.066 15.770 1.00 86.44 84 ARG A O 1
ATOM 709 N N . GLY A 1 85 ? 6.315 15.307 17.824 1.00 72.19 85 GLY A N 1
ATOM 710 C CA . GLY A 1 85 ? 5.855 16.582 18.386 1.00 72.19 85 GLY A CA 1
ATOM 711 C C . GLY A 1 85 ? 6.976 17.354 19.063 1.00 72.19 85 GLY A C 1
ATOM 712 O O . GLY A 1 85 ? 8.034 16.734 19.326 1.00 72.19 85 GLY A O 1
#

Organism: NCBI:txid412755

pLDDT: mean 90.49, std 12.63, range [37.16, 98.56]

Sequence (85 aa):
MNNKLKPTFSTVEHLERLYSQNCPRLSFSADSVKEWQKWRKELKAKLIELLGLFPEKCDLKPQIVQKKDLGTYYREKIIIQPERG

InterPro domains:
  IPR029058 Alpha/Beta hydrolase fold [G3DSA:3.40.50.1820] (2-85)